Protein AF-A0A8H9MBA9-F1 (afdb_monomer_lite)

Sequence (59 aa):
MPEPVVDLRDPAVLADPLRGYDRVLAESPVCWARLPGGEEGWLVTRNEDVRAVLADPAV

Radius of gyration: 11.82 Å; chains: 1; bounding box: 25×20×30 Å

pLDDT: mean 92.34, std 6.62, range [58.91, 97.62]

Secondary structure (DSSP, 8-state):
-PPPSEETT-HHHHH-HHHHHHHHHHH-SEEEEE-TTS-EEEEE-SHHHHHHHHH-TT-

Structure (mmCIF, N/CA/C/O backbone):
data_AF-A0A8H9MBA9-F1
#
_entry.id   AF-A0A8H9MBA9-F1
#
loop_
_atom_site.group_PDB
_atom_site.id
_atom_site.type_symbol
_atom_site.label_atom_id
_atom_site.label_alt_id
_atom_site.label_comp_id
_atom_site.label_asym_id
_atom_site.label_entity_id
_atom_site.label_seq_id
_atom_site.pdbx_PDB_ins_code
_atom_site.Cartn_x
_atom_site.Cartn_y
_atom_site.Cartn_z
_atom_site.occup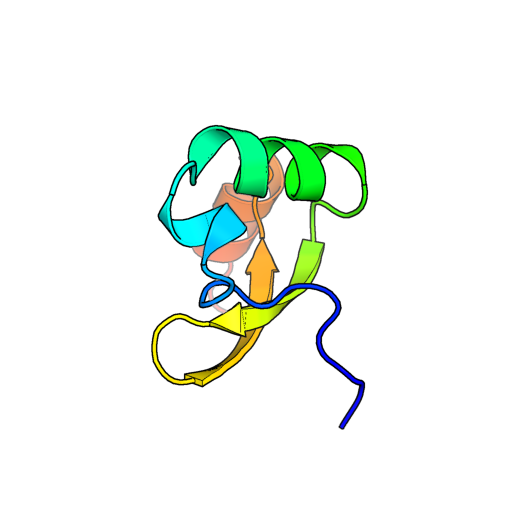ancy
_atom_site.B_iso_or_equiv
_atom_site.auth_seq_id
_atom_site.auth_comp_id
_atom_site.auth_asym_id
_atom_site.auth_atom_id
_atom_site.pdbx_PDB_model_num
ATOM 1 N N . MET A 1 1 ? 9.456 -15.220 9.132 1.00 58.91 1 MET A N 1
ATOM 2 C CA . MET A 1 1 ? 8.699 -14.049 8.650 1.00 58.91 1 MET A CA 1
ATOM 3 C C . MET A 1 1 ? 8.229 -14.371 7.245 1.00 58.91 1 MET A C 1
ATOM 5 O O . MET A 1 1 ? 9.028 -14.969 6.529 1.00 58.91 1 MET A O 1
ATOM 9 N N . PRO A 1 2 ? 6.960 -14.120 6.884 1.00 70.38 2 PRO A N 1
ATOM 10 C CA . PRO A 1 2 ? 6.509 -14.315 5.508 1.00 70.38 2 PRO A CA 1
ATOM 11 C C . PRO A 1 2 ? 7.318 -13.409 4.575 1.00 70.38 2 PRO A C 1
ATOM 13 O O . PRO A 1 2 ? 7.682 -12.301 4.963 1.00 70.38 2 PRO A O 1
ATOM 16 N N . GLU A 1 3 ? 7.623 -13.886 3.370 1.00 75.25 3 GLU A N 1
ATOM 17 C CA . GLU A 1 3 ? 8.262 -13.041 2.361 1.00 75.25 3 GLU A CA 1
ATOM 18 C C . GLU A 1 3 ? 7.322 -11.871 2.021 1.00 75.25 3 GLU A C 1
ATOM 20 O O . GLU A 1 3 ? 6.117 -12.094 1.849 1.00 75.25 3 GLU A O 1
ATOM 25 N N . PRO A 1 4 ? 7.820 -10.622 1.964 1.00 78.69 4 PRO A N 1
ATOM 26 C CA . PRO A 1 4 ? 6.983 -9.491 1.603 1.00 78.69 4 PRO A CA 1
ATOM 27 C C . PRO A 1 4 ? 6.496 -9.640 0.171 1.00 78.69 4 PRO A C 1
ATOM 29 O O . PRO A 1 4 ? 7.267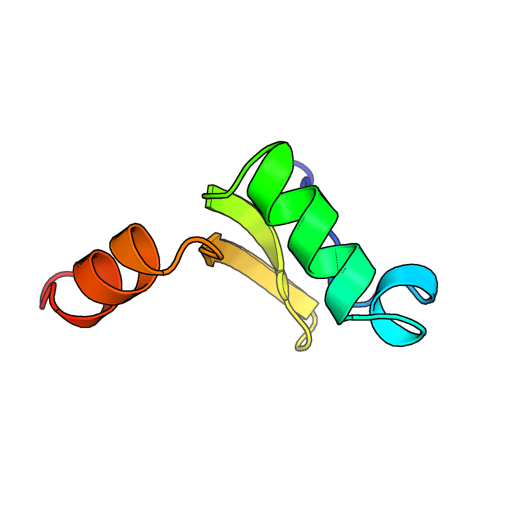 -9.907 -0.750 1.00 78.69 4 PRO A O 1
ATOM 32 N N . VAL A 1 5 ? 5.194 -9.433 0.008 1.00 85.50 5 VAL A N 1
ATOM 33 C CA . VAL A 1 5 ? 4.498 -9.545 -1.275 1.00 85.50 5 VAL A CA 1
ATOM 34 C C . VAL A 1 5 ? 4.876 -8.376 -2.191 1.00 85.50 5 VAL A C 1
ATOM 36 O O . VAL A 1 5 ? 4.851 -8.508 -3.411 1.00 85.50 5 VAL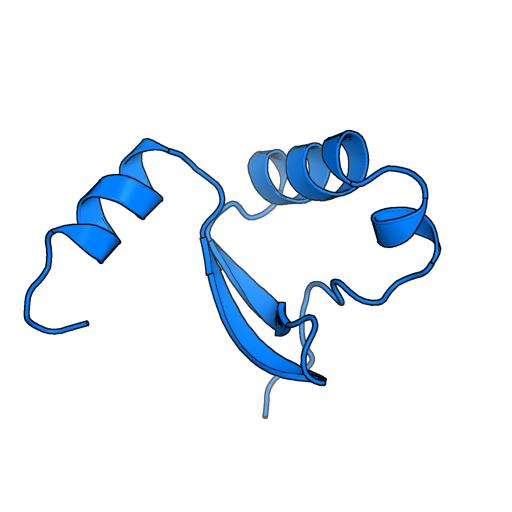 A O 1
ATOM 39 N N . VAL A 1 6 ? 5.262 -7.238 -1.605 1.00 91.00 6 VAL A N 1
ATOM 40 C CA . VAL A 1 6 ? 5.657 -6.013 -2.310 1.00 91.00 6 VAL A CA 1
ATOM 41 C C . VAL A 1 6 ? 6.906 -5.420 -1.654 1.00 91.00 6 VAL A C 1
ATOM 43 O O . VAL A 1 6 ? 6.953 -5.292 -0.432 1.00 91.00 6 VAL A O 1
ATOM 46 N N . ASP A 1 7 ? 7.904 -5.016 -2.446 1.00 93.56 7 ASP A N 1
ATOM 47 C CA . ASP A 1 7 ? 9.038 -4.204 -1.978 1.00 93.56 7 ASP A CA 1
ATOM 48 C C . ASP A 1 7 ? 8.916 -2.783 -2.542 1.00 93.56 7 ASP A C 1
ATOM 50 O O . ASP A 1 7 ? 9.056 -2.571 -3.746 1.00 93.56 7 ASP A O 1
ATOM 54 N N . LEU A 1 8 ? 8.666 -1.793 -1.679 1.00 91.69 8 LEU A N 1
ATOM 55 C CA . LEU A 1 8 ? 8.531 -0.388 -2.090 1.00 91.69 8 LEU A CA 1
ATOM 56 C C . LEU A 1 8 ? 9.860 0.250 -2.519 1.00 91.69 8 LEU A C 1
ATOM 58 O O . LEU A 1 8 ? 9.880 1.386 -2.988 1.00 91.69 8 LEU A O 1
ATOM 62 N N . ARG A 1 9 ? 10.971 -0.474 -2.368 1.00 93.25 9 ARG A N 1
ATOM 63 C CA . ARG A 1 9 ? 12.306 -0.065 -2.814 1.00 93.25 9 ARG A CA 1
ATOM 64 C C . ARG A 1 9 ? 12.660 -0.663 -4.176 1.00 93.25 9 ARG A C 1
ATOM 66 O O . ARG A 1 9 ? 13.763 -0.419 -4.664 1.00 93.25 9 ARG A O 1
ATOM 73 N N . ASP A 1 10 ? 11.767 -1.459 -4.770 1.00 92.81 10 ASP A N 1
ATOM 74 C CA . ASP A 1 10 ? 11.943 -1.962 -6.129 1.00 92.81 10 ASP A CA 1
ATOM 75 C C . ASP A 1 10 ? 12.151 -0.767 -7.084 1.00 92.81 10 ASP A C 1
ATOM 77 O O . ASP A 1 10 ? 11.317 0.147 -7.111 1.00 92.81 10 ASP A O 1
ATOM 81 N N . PRO A 1 11 ? 13.242 -0.738 -7.874 1.00 93.50 11 PRO A N 1
ATOM 82 C CA . PRO A 1 11 ? 13.503 0.342 -8.820 1.00 93.50 11 PRO A CA 1
ATOM 83 C C . PRO A 1 11 ? 12.338 0.636 -9.773 1.00 93.50 11 PRO A C 1
ATOM 85 O O . PRO A 1 11 ? 12.152 1.789 -10.154 1.00 93.50 11 PRO A O 1
ATOM 88 N N . ALA A 1 12 ? 11.539 -0.369 -10.146 1.00 90.69 12 ALA A N 1
ATOM 89 C CA . ALA A 1 12 ? 10.366 -0.183 -10.995 1.00 90.69 12 ALA A CA 1
ATOM 90 C C . ALA A 1 12 ? 9.244 0.582 -10.276 1.00 90.69 12 ALA A C 1
ATOM 92 O O . ALA A 1 12 ? 8.594 1.427 -10.890 1.00 90.69 12 ALA A O 1
ATOM 93 N N . VAL A 1 13 ? 9.049 0.332 -8.976 1.00 91.75 13 VAL A N 1
ATOM 94 C CA . VAL A 1 13 ? 8.089 1.071 -8.138 1.00 91.75 13 VAL A CA 1
ATOM 95 C C . VAL A 1 13 ? 8.577 2.498 -7.902 1.00 91.75 13 VAL A C 1
ATOM 97 O O . VAL A 1 13 ? 7.790 3.434 -7.963 1.00 91.75 13 VAL A O 1
ATOM 100 N N . LEU A 1 14 ? 9.878 2.690 -7.685 1.00 93.50 14 LEU A N 1
ATOM 101 C CA . LEU A 1 14 ? 10.455 4.024 -7.502 1.00 93.50 14 LEU A CA 1
ATOM 102 C C . LEU A 1 14 ? 10.403 4.870 -8.783 1.00 93.50 14 LEU A C 1
ATOM 104 O O . LEU A 1 14 ? 10.225 6.085 -8.706 1.00 93.50 14 LEU A O 1
ATOM 108 N N . ALA A 1 15 ? 10.554 4.241 -9.952 1.00 96.19 15 ALA A N 1
ATOM 109 C CA . ALA A 1 15 ? 10.490 4.917 -11.245 1.00 96.19 15 ALA A CA 1
A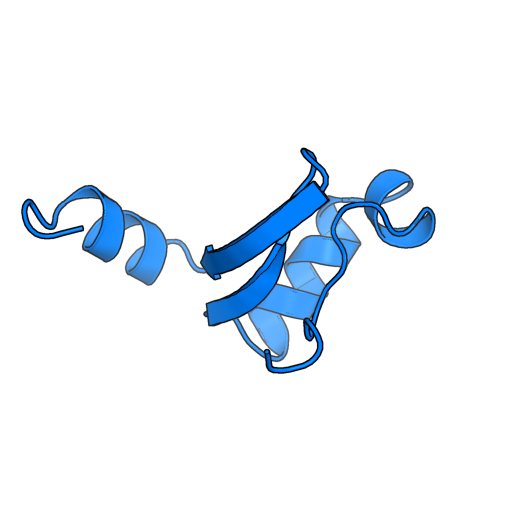TOM 110 C C . ALA A 1 15 ? 9.065 5.362 -11.620 1.00 96.19 15 ALA A C 1
ATOM 112 O O . ALA A 1 15 ? 8.907 6.410 -12.244 1.00 96.19 15 ALA A O 1
ATOM 113 N N . ASP A 1 16 ? 8.043 4.589 -11.239 1.00 96.00 16 ASP A N 1
ATOM 114 C CA . ASP A 1 16 ? 6.629 4.920 -11.449 1.00 96.00 16 ASP A CA 1
ATOM 115 C C . ASP A 1 16 ? 5.777 4.483 -10.239 1.00 96.00 16 ASP A C 1
ATOM 117 O O . ASP A 1 16 ? 5.164 3.405 -10.242 1.00 96.00 16 ASP A O 1
ATOM 121 N N . PRO A 1 17 ? 5.722 5.320 -9.184 1.00 92.62 17 PRO A N 1
ATOM 122 C CA . PRO A 1 17 ? 5.010 4.973 -7.959 1.00 92.62 17 PRO A CA 1
ATOM 123 C C . PRO A 1 17 ? 3.511 4.801 -8.174 1.00 92.62 17 PRO A C 1
ATOM 125 O O . PRO A 1 17 ? 2.908 3.930 -7.554 1.00 92.62 17 PRO A O 1
ATOM 128 N N . LEU A 1 18 ? 2.904 5.603 -9.056 1.00 94.44 18 LEU A N 1
ATOM 129 C CA . LEU A 1 18 ? 1.465 5.537 -9.316 1.00 94.44 18 LEU A CA 1
ATOM 130 C C . LEU A 1 18 ? 1.096 4.173 -9.889 1.00 94.44 18 LEU A C 1
ATOM 132 O O . LEU A 1 18 ? 0.228 3.496 -9.345 1.00 94.44 18 LEU A O 1
ATOM 136 N N . ARG A 1 19 ? 1.828 3.714 -10.907 1.00 94.12 19 ARG A N 1
ATOM 137 C CA . ARG A 1 19 ? 1.608 2.386 -11.481 1.00 94.12 19 ARG A CA 1
ATOM 138 C C . ARG A 1 19 ? 1.916 1.260 -10.494 1.00 94.12 19 ARG A C 1
ATOM 140 O O . ARG A 1 19 ? 1.228 0.238 -10.502 1.00 94.12 19 ARG A O 1
ATOM 147 N N . GLY A 1 20 ? 2.938 1.432 -9.654 1.00 92.62 20 GLY A N 1
ATOM 148 C CA . GLY A 1 20 ? 3.256 0.495 -8.578 1.00 92.62 20 GLY A CA 1
ATOM 149 C C . GLY A 1 20 ? 2.090 0.331 -7.600 1.00 92.62 20 GLY A C 1
ATOM 150 O O . GLY A 1 20 ? 1.640 -0.789 -7.359 1.00 92.62 20 GLY A O 1
ATOM 151 N N . TYR A 1 21 ? 1.551 1.440 -7.089 1.00 92.88 21 TYR A N 1
ATOM 152 C CA . TYR A 1 21 ? 0.421 1.421 -6.159 1.00 92.88 21 TYR A CA 1
ATOM 153 C C . TYR A 1 21 ? -0.897 0.994 -6.814 1.00 92.88 21 TYR A C 1
ATOM 155 O O . TYR A 1 21 ? -1.661 0.285 -6.164 1.00 92.88 21 TYR A O 1
ATOM 163 N N . ASP A 1 22 ? -1.147 1.329 -8.085 1.00 94.75 22 ASP A N 1
ATOM 164 C CA . ASP A 1 22 ? -2.327 0.861 -8.831 1.00 94.75 22 ASP A CA 1
ATOM 165 C C . ASP A 1 22 ? -2.376 -0.669 -8.901 1.00 94.75 22 ASP A C 1
ATOM 167 O O . ASP A 1 22 ? -3.433 -1.278 -8.718 1.00 94.75 22 ASP A O 1
ATOM 171 N N . ARG A 1 23 ? -1.220 -1.310 -9.109 1.00 91.88 23 ARG A N 1
ATOM 172 C CA . ARG A 1 23 ? -1.116 -2.771 -9.109 1.00 91.88 23 ARG A CA 1
ATOM 173 C C . ARG A 1 23 ? -1.465 -3.361 -7.745 1.00 91.88 23 ARG A C 1
ATOM 175 O O . ARG A 1 23 ? -2.250 -4.303 -7.669 1.00 91.88 23 ARG A O 1
ATOM 182 N N . VAL A 1 24 ? -0.914 -2.793 -6.672 1.00 93.31 24 VAL A N 1
ATOM 183 C CA . VAL A 1 24 ? -1.214 -3.233 -5.300 1.00 93.31 24 VAL A CA 1
ATOM 184 C C . VAL A 1 24 ? -2.697 -3.046 -4.992 1.00 93.31 24 VAL A C 1
ATOM 186 O O . VAL A 1 24 ? -3.339 -3.961 -4.493 1.00 93.31 24 VAL A O 1
ATOM 189 N N . LEU A 1 25 ? -3.267 -1.893 -5.345 1.00 94.81 25 LEU A N 1
ATOM 190 C CA . LEU A 1 25 ? -4.682 -1.588 -5.146 1.00 94.81 25 LEU A CA 1
ATOM 191 C C . LEU A 1 25 ? -5.606 -2.581 -5.873 1.00 94.81 25 LEU A C 1
ATOM 193 O O . LEU A 1 25 ? -6.659 -2.933 -5.336 1.00 94.81 25 LEU A O 1
ATOM 197 N N . ALA A 1 26 ? -5.221 -3.029 -7.072 1.00 94.50 26 ALA A N 1
ATOM 198 C CA . ALA A 1 26 ? -5.989 -3.976 -7.876 1.00 94.50 26 ALA A CA 1
ATOM 199 C C . ALA A 1 26 ? -5.864 -5.434 -7.397 1.00 94.50 26 ALA A C 1
ATOM 201 O O . ALA A 1 26 ? -6.858 -6.158 -7.400 1.00 94.50 26 ALA A O 1
ATOM 202 N N . GLU A 1 27 ? -4.663 -5.873 -7.010 1.00 93.00 27 GLU A N 1
ATOM 203 C CA . GLU A 1 27 ? -4.381 -7.277 -6.677 1.00 93.00 27 GLU A CA 1
ATOM 204 C C . GLU A 1 27 ? -4.563 -7.583 -5.181 1.00 93.00 27 GLU A C 1
ATOM 206 O O . GLU A 1 27 ? -5.170 -8.592 -4.825 1.00 93.00 27 GLU A O 1
ATOM 211 N N . SER A 1 28 ? -4.041 -6.727 -4.299 1.00 93.06 28 SER A N 1
ATOM 212 C CA . SER A 1 28 ? -4.029 -6.941 -2.847 1.00 93.06 28 SER A CA 1
ATOM 213 C C . SER A 1 28 ? -3.932 -5.597 -2.106 1.00 93.06 28 SER A C 1
ATOM 215 O O . SER A 1 28 ? -2.849 -5.223 -1.654 1.00 93.06 28 SER A O 1
ATOM 217 N N . PRO A 1 29 ? -5.047 -4.854 -1.952 1.00 95.06 29 PRO A N 1
ATOM 218 C CA . PRO A 1 29 ? -5.053 -3.499 -1.379 1.00 95.06 29 PRO A CA 1
ATOM 219 C C . PRO A 1 29 ? -4.590 -3.427 0.085 1.00 95.06 29 PRO A C 1
ATOM 221 O O . PRO A 1 29 ? -4.273 -2.345 0.581 1.00 95.06 29 PRO A O 1
ATOM 224 N N . VAL A 1 30 ? -4.554 -4.579 0.759 1.00 95.56 30 VAL A N 1
ATOM 225 C CA . VAL A 1 30 ? -3.919 -4.793 2.058 1.00 95.56 30 VAL A CA 1
ATOM 226 C C . VAL A 1 30 ? -2.946 -5.960 1.905 1.00 95.56 30 VAL A C 1
ATOM 228 O O . VAL A 1 30 ? -3.363 -7.066 1.557 1.00 95.56 30 VAL A O 1
ATOM 231 N N . CYS A 1 31 ? -1.650 -5.738 2.120 1.00 94.19 31 CYS A N 1
ATOM 232 C CA . CYS A 1 31 ? -0.636 -6.788 1.977 1.00 94.19 31 CYS A CA 1
ATOM 233 C C . CYS A 1 31 ? 0.569 -6.579 2.901 1.00 94.19 31 CYS A C 1
ATOM 235 O O . CYS A 1 31 ? 0.855 -5.461 3.324 1.00 94.19 31 CYS A O 1
ATOM 237 N N . TRP A 1 32 ? 1.315 -7.654 3.174 1.00 95.12 32 TRP A N 1
ATOM 238 C CA . TRP A 1 32 ? 2.628 -7.554 3.816 1.00 95.12 32 TRP A CA 1
ATOM 239 C C . TRP A 1 32 ? 3.646 -6.995 2.818 1.00 95.12 32 TRP A C 1
ATOM 241 O O . TRP A 1 32 ? 3.780 -7.521 1.710 1.00 95.12 32 TRP A O 1
ATOM 251 N N . ALA A 1 33 ? 4.356 -5.937 3.193 1.00 94.69 33 ALA A N 1
ATOM 252 C CA . ALA A 1 33 ? 5.267 -5.220 2.317 1.00 94.69 33 ALA A CA 1
ATOM 253 C C . ALA A 1 33 ? 6.564 -4.848 3.030 1.00 94.69 33 ALA A C 1
ATOM 255 O O . ALA A 1 33 ? 6.624 -4.740 4.254 1.00 94.69 33 ALA A O 1
ATOM 256 N N . ARG A 1 34 ? 7.598 -4.597 2.231 1.00 95.56 34 ARG A N 1
ATOM 257 C CA . ARG A 1 34 ? 8.821 -3.947 2.681 1.00 95.56 34 ARG A CA 1
ATOM 258 C C . ARG A 1 34 ? 8.736 -2.455 2.403 1.00 95.56 34 ARG A C 1
ATOM 260 O O . ARG A 1 34 ? 8.564 -2.039 1.256 1.00 95.56 34 ARG A O 1
ATOM 267 N N . LEU A 1 35 ? 8.818 -1.672 3.467 1.00 92.62 35 LEU A N 1
ATOM 268 C CA . LEU A 1 35 ? 8.617 -0.232 3.477 1.00 92.62 35 LEU A CA 1
ATOM 269 C C . LEU A 1 35 ? 9.900 0.522 3.077 1.00 92.62 35 LEU A C 1
ATOM 271 O O . LEU A 1 35 ? 10.983 -0.074 3.026 1.00 92.62 35 LEU A O 1
ATOM 275 N N . PRO A 1 36 ? 9.817 1.836 2.779 1.00 90.62 36 PRO A N 1
ATOM 276 C CA . PRO A 1 36 ? 10.963 2.605 2.293 1.00 90.62 36 PRO A CA 1
ATOM 277 C C . PRO A 1 36 ? 12.171 2.622 3.242 1.00 90.62 36 PRO A C 1
ATOM 279 O O . PRO A 1 36 ? 13.301 2.724 2.766 1.00 90.62 36 PRO A O 1
ATOM 282 N N . GLY A 1 37 ? 11.962 2.489 4.558 1.00 90.38 37 GLY A N 1
ATOM 283 C CA . GLY A 1 37 ? 13.046 2.402 5.546 1.00 90.38 37 GLY A CA 1
ATOM 284 C C . GLY A 1 37 ? 13.714 1.021 5.635 1.00 90.38 37 GLY A C 1
ATOM 285 O O . GLY A 1 37 ? 14.743 0.876 6.294 1.00 90.38 37 GLY A O 1
ATOM 286 N N . GLY A 1 38 ? 13.194 0.019 4.918 1.00 90.62 38 GLY A N 1
ATOM 287 C CA . GLY A 1 38 ? 13.687 -1.360 4.913 1.00 90.62 38 GLY A CA 1
ATOM 288 C C . GLY A 1 38 ? 13.009 -2.275 5.933 1.00 90.62 38 GLY A C 1
ATOM 289 O O . GLY A 1 38 ? 13.224 -3.486 5.878 1.00 90.62 38 GLY A O 1
ATOM 290 N N . GLU A 1 39 ? 12.181 -1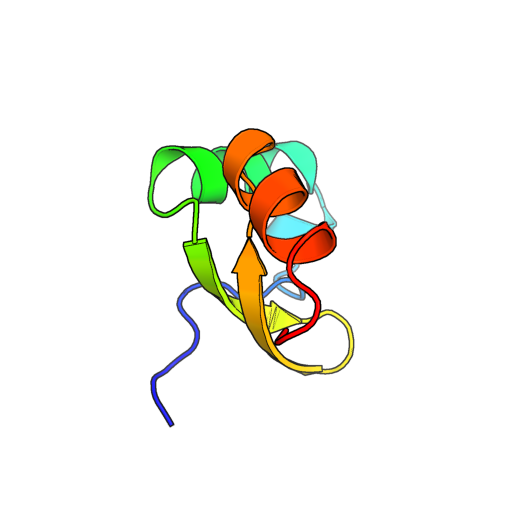.727 6.820 1.00 94.25 39 GLU A N 1
ATOM 291 C CA . GLU A 1 39 ? 11.295 -2.484 7.696 1.00 94.25 39 GLU A CA 1
ATOM 292 C C . GLU A 1 39 ? 10.196 -3.208 6.909 1.00 94.25 39 GLU A C 1
ATOM 294 O O . GLU A 1 39 ? 9.837 -2.828 5.793 1.00 94.25 39 GLU A O 1
ATOM 299 N N . GLU A 1 40 ? 9.650 -4.266 7.500 1.00 95.44 40 GLU A N 1
ATOM 300 C CA . GLU A 1 40 ? 8.512 -4.995 6.946 1.00 95.44 40 GLU A CA 1
ATOM 301 C C . GLU A 1 40 ? 7.262 -4.717 7.780 1.00 95.44 40 GLU A C 1
ATOM 303 O O . GLU A 1 40 ? 7.329 -4.640 9.009 1.00 95.44 40 GLU A O 1
ATOM 308 N N . GLY A 1 41 ? 6.122 -4.561 7.111 1.00 93.81 41 GLY A N 1
ATOM 309 C CA . GLY A 1 41 ? 4.866 -4.210 7.756 1.00 93.81 41 GLY A CA 1
ATOM 310 C C . GLY A 1 41 ? 3.662 -4.344 6.834 1.00 93.81 41 GLY A C 1
ATOM 311 O O . GLY A 1 41 ? 3.775 -4.715 5.665 1.00 93.81 41 GLY A O 1
ATOM 312 N N . TRP A 1 42 ? 2.485 -4.033 7.370 1.00 94.25 42 TRP A N 1
ATOM 313 C CA . TRP A 1 42 ? 1.264 -3.965 6.577 1.00 94.25 42 TRP A CA 1
ATOM 314 C C . TRP A 1 42 ? 1.236 -2.692 5.731 1.00 94.25 42 TRP A C 1
ATOM 316 O O . TRP A 1 42 ? 1.398 -1.588 6.245 1.00 94.25 42 TRP A O 1
ATOM 326 N N . LEU A 1 43 ? 0.991 -2.860 4.434 1.00 95.12 43 LEU A N 1
ATOM 327 C CA . LEU A 1 43 ? 0.696 -1.787 3.496 1.00 95.12 43 LEU A CA 1
ATOM 328 C C . LEU A 1 43 ? -0.805 -1.774 3.209 1.00 95.12 43 LEU A C 1
ATOM 330 O O . LEU A 1 43 ? -1.372 -2.801 2.839 1.00 95.12 43 LEU A O 1
ATOM 334 N N . VAL A 1 44 ? -1.421 -0.601 3.351 1.00 96.12 44 VAL A N 1
ATOM 335 C CA . VAL A 1 44 ? -2.842 -0.354 3.083 1.00 96.12 44 VAL A CA 1
ATOM 336 C C . VAL A 1 44 ? -2.939 0.755 2.039 1.00 96.12 44 VAL A C 1
ATOM 338 O O . VAL A 1 44 ? -2.452 1.860 2.272 1.00 96.12 44 VAL A O 1
ATOM 341 N N . THR A 1 45 ? -3.532 0.470 0.879 1.00 94.75 45 THR A N 1
ATOM 342 C CA . THR A 1 45 ? -3.573 1.416 -0.256 1.00 94.75 45 THR A CA 1
ATOM 343 C C . THR A 1 45 ? -4.976 1.907 -0.593 1.00 94.75 45 THR A C 1
ATOM 345 O O . THR A 1 45 ? -5.132 3.009 -1.124 1.00 94.75 45 THR A O 1
ATOM 348 N N . ARG A 1 46 ? -6.024 1.136 -0.273 1.00 96.25 46 ARG 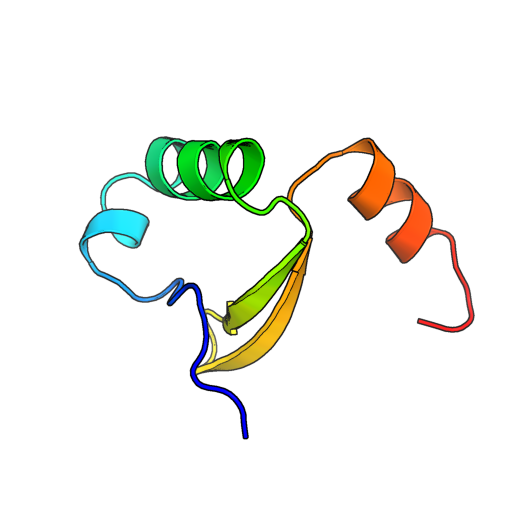A N 1
ATOM 349 C CA . ARG A 1 46 ? -7.402 1.539 -0.567 1.00 96.25 46 ARG A CA 1
ATOM 350 C C . ARG A 1 46 ? -7.874 2.613 0.409 1.00 96.25 46 ARG A C 1
ATOM 352 O O . ARG A 1 46 ? -7.762 2.465 1.619 1.00 96.25 46 ARG A O 1
ATOM 359 N N . ASN A 1 47 ? -8.452 3.691 -0.125 1.00 96.19 47 ASN A N 1
ATOM 360 C CA . ASN A 1 47 ? -8.808 4.864 0.676 1.00 96.19 47 ASN A CA 1
ATOM 361 C C . ASN A 1 47 ? -9.772 4.562 1.838 1.00 96.19 47 ASN A C 1
ATOM 363 O O . ASN A 1 47 ? -9.614 5.148 2.905 1.00 96.19 47 ASN A O 1
ATOM 367 N N . GLU A 1 48 ? -10.748 3.670 1.640 1.00 96.75 48 GLU A N 1
ATOM 368 C CA . GLU A 1 48 ? -11.689 3.270 2.697 1.00 96.75 48 GLU A CA 1
ATOM 369 C C . GLU A 1 48 ? -10.971 2.577 3.866 1.00 96.75 48 GLU A C 1
ATOM 371 O O . GLU A 1 48 ? -11.167 2.966 5.017 1.00 96.75 48 GLU A O 1
ATOM 376 N N . ASP A 1 49 ? -10.057 1.654 3.559 1.00 96.94 49 ASP A N 1
ATOM 377 C CA . ASP A 1 49 ? -9.275 0.909 4.546 1.00 96.94 49 ASP A CA 1
ATOM 378 C C . ASP A 1 49 ? -8.281 1.825 5.265 1.00 96.94 49 ASP A C 1
ATOM 380 O O . ASP A 1 49 ? -8.182 1.797 6.489 1.00 96.94 49 ASP A O 1
ATOM 384 N N . VAL A 1 50 ? -7.598 2.712 4.530 1.00 96.88 50 VAL A N 1
ATOM 385 C CA . VAL A 1 50 ? -6.692 3.714 5.119 1.00 96.88 50 VAL A CA 1
ATOM 386 C C . VAL A 1 50 ? -7.429 4.576 6.143 1.00 96.88 50 VAL A C 1
ATOM 388 O O . VAL A 1 50 ? -6.922 4.807 7.238 1.00 96.88 50 VAL A O 1
ATOM 391 N N . ARG A 1 51 ? -8.635 5.053 5.812 1.00 97.62 51 ARG A N 1
ATOM 392 C CA . ARG A 1 51 ? -9.433 5.866 6.740 1.00 97.62 51 ARG A CA 1
ATOM 393 C C . ARG A 1 51 ? -9.868 5.077 7.966 1.00 97.62 51 ARG A C 1
ATOM 395 O O . ARG A 1 51 ? -9.845 5.642 9.053 1.00 97.62 51 ARG A O 1
ATOM 402 N N . ALA A 1 52 ? -10.268 3.819 7.792 1.00 97.00 52 ALA A N 1
ATOM 403 C CA . ALA A 1 52 ? -10.662 2.960 8.902 1.00 97.00 52 ALA A CA 1
ATOM 404 C C . ALA A 1 52 ? -9.489 2.725 9.863 1.00 97.00 52 ALA A C 1
ATOM 406 O O . ALA A 1 52 ? -9.633 2.942 11.061 1.00 97.00 52 ALA A O 1
ATOM 407 N N . VAL A 1 53 ? -8.317 2.379 9.323 1.00 96.69 53 VAL A N 1
ATOM 408 C CA . VAL A 1 53 ? -7.094 2.128 10.098 1.00 96.69 53 VAL A CA 1
ATOM 409 C C . VAL A 1 53 ? -6.642 3.377 10.852 1.00 96.69 53 VAL A C 1
ATOM 411 O O . VAL A 1 53 ? -6.367 3.308 12.041 1.00 96.69 53 VAL A O 1
ATOM 414 N N . LEU A 1 54 ? -6.614 4.540 10.195 1.00 96.00 54 LEU A N 1
ATOM 415 C CA . LEU A 1 54 ? -6.195 5.794 10.836 1.00 96.00 54 LEU A CA 1
ATOM 416 C C . LEU A 1 54 ? -7.188 6.318 11.885 1.00 96.00 54 LEU A C 1
ATOM 418 O O . LEU A 1 54 ? -6.831 7.190 12.676 1.00 96.00 54 LEU A O 1
ATOM 422 N N . ALA A 1 55 ? -8.436 5.847 11.863 1.00 97.19 55 ALA A N 1
ATOM 423 C CA . ALA A 1 55 ? -9.457 6.215 12.839 1.00 97.19 55 ALA A CA 1
ATOM 424 C C . ALA A 1 55 ? -9.521 5.250 14.036 1.00 97.19 55 ALA A C 1
ATOM 426 O O . ALA A 1 55 ? -10.177 5.577 15.027 1.00 97.19 55 ALA A O 1
ATOM 427 N N . ASP A 1 56 ? -8.880 4.082 13.951 1.00 96.25 56 ASP A N 1
ATOM 428 C CA . ASP A 1 56 ? -8.887 3.078 15.009 1.00 96.25 56 ASP A CA 1
ATOM 429 C C . ASP A 1 56 ? -7.802 3.393 16.059 1.00 96.25 56 ASP A C 1
ATOM 431 O O . ASP A 1 56 ? -6.614 3.378 15.741 1.00 96.25 56 ASP A O 1
ATOM 435 N N . PRO A 1 57 ? -8.171 3.675 17.323 1.00 94.88 57 PRO A N 1
ATOM 436 C CA . PRO A 1 57 ? -7.204 3.966 18.380 1.00 94.88 57 PRO A CA 1
ATOM 437 C C . PRO A 1 57 ? -6.379 2.750 18.832 1.00 94.88 57 PRO A C 1
ATOM 439 O O . PRO A 1 57 ? -5.469 2.919 19.642 1.00 94.88 57 PRO A O 1
ATOM 442 N N . ALA A 1 58 ? -6.723 1.535 18.396 1.00 92.62 58 ALA A N 1
ATOM 443 C CA . ALA A 1 58 ? -6.012 0.307 18.743 1.00 92.62 58 ALA A CA 1
ATOM 444 C C . ALA A 1 58 ? -4.889 -0.065 17.757 1.00 92.62 58 ALA A C 1
ATOM 446 O O . ALA A 1 58 ? -4.206 -1.066 17.994 1.00 92.62 58 ALA A O 1
ATOM 447 N N . VAL A 1 59 ? -4.714 0.702 16.672 1.00 83.88 59 VAL A N 1
ATOM 448 C CA . VAL A 1 59 ? -3.652 0.509 15.670 1.00 83.88 59 VAL A CA 1
ATOM 449 C C . VAL A 1 59 ? -2.381 1.268 16.039 1.00 83.88 59 VAL A C 1
ATOM 451 O O . VAL A 1 59 ? -2.478 2.431 16.487 1.00 83.88 59 VAL A O 1
#

Foldseek 3Di:
DDDWPEECPPVVCVVPVPVVLVVCVVPPQWTWYQDPVRDIDIHHRDPVVVVVVVPDPVD

Organism: NCBI:txid941986